Protein AF-A0A919TW97-F1 (afdb_monomer)

Organism: NCBI:txid571912

Foldseek 3Di:
DDDDDDDDDDDDDDDDPDDDDDPPVVPVPPPCVVVCVLLVVLCVPAPLDDQQLLLVLLLVLLVVDPVSLVSSCVSCVVSLLVSLVVQDVDPVLSVCLSVQLSVVSSVCSNVDNDPPDRSSVVSSVSSSVSSVVSDDPVVVVVVVDPPPDPDDPDPPVVV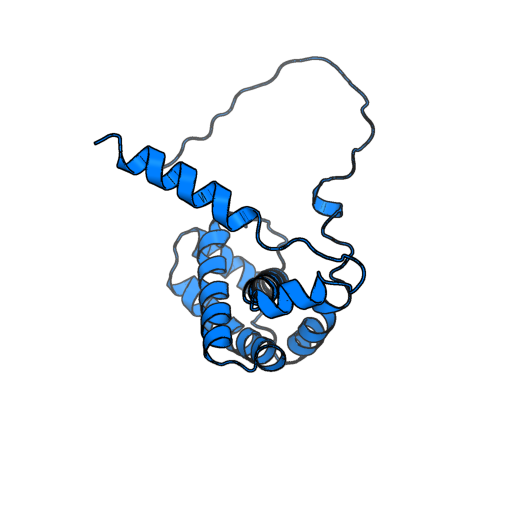VVVVVVVVVVPD

Solvent-accessible surface area (backbone atoms only — not comparable to full-atom values): 10790 Å² total; per-residue (Å²): 138,87,84,83,86,85,85,8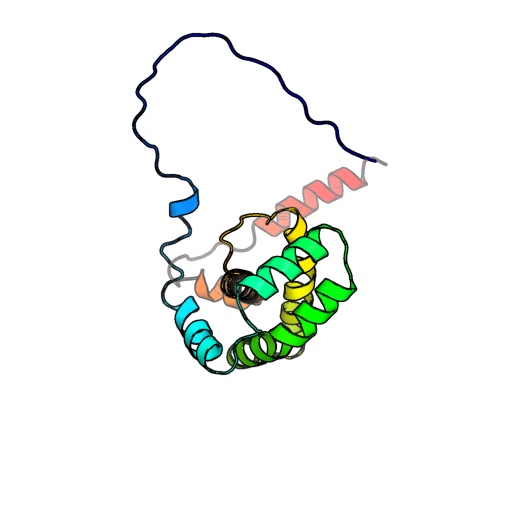4,82,89,84,86,91,78,93,75,95,69,78,87,70,80,59,82,76,64,79,76,65,80,79,53,74,77,73,51,52,68,52,54,62,44,55,75,73,54,74,62,62,58,69,75,54,50,50,49,31,40,54,38,30,41,72,71,32,62,66,36,44,51,55,49,44,71,39,38,46,64,51,54,51,60,46,45,57,77,77,38,83,50,67,67,61,40,51,51,40,56,53,48,38,56,52,47,51,56,70,42,22,64,76,58,77,62,92,80,62,55,62,65,62,53,52,52,50,48,42,54,51,41,56,60,73,67,50,55,66,71,61,54,47,57,70,71,49,59,98,83,68,83,86,87,78,73,75,75,65,62,60,57,54,56,55,53,55,59,60,68,72,75,117

Nearest PDB structures (foldseek):
  4nqw-assembly1_A  TM=8.331E-01  e=3.954E-01  Mycobacterium tuberculosis
  8z6g-assembly1_B  TM=6.085E-01  e=1.477E-01  Pseudomonas aeruginosa
  6uu7-assembly1_FFF  TM=6.063E-01  e=1.778E+00  Escherichia coli K-12
  6omf-assembly1_F  TM=4.878E-01  e=8.605E-01  Salmonella enterica subsp. enterica serovar Typhimurium
  6uu9-assembly1_FFF  TM=5.998E-01  e=2.304E+00  Escherichia coli

Sequence (171 aa):
MPRSRFVAQDPGGAQEHVAPGASVSTLVQRDISGSHEWLRDAAQHSPCGSPSRLRRLIRHIADDDRDAFRELFDRCSGRVAAGLRRQVSDQHRFAGVFAGTFVEVWWLAGCHVDPDVDVVAWIDEIVQRRVTDSRPAALSAAISASPDAGSLGPMWAQGVEAELAGLLRRR

Mean predicted aligned error: 16.89 Å

Radius of gyration: 22.62 Å; Cα contacts (8 Å, |Δi|>4): 82; chains: 1; bounding box: 55×55×56 Å

Secondary structure (DSSP, 8-state):
--------------------PPPGGGTTSSS-TTTSHHHHHHHTS---S-HHHHHHHHHHHHTT-HHHHHHHHHHHHHHHHHHHHTT---HHHHHHHHHHHHHHHHHHHTT---TT--HHHHHHHHHHHHHHHTS-HHHHHHHH--S------STHHHHHHHHHHHHHT--

Structure (mmCIF, N/CA/C/O backbone):
data_AF-A0A919TW97-F1
#
_entry.id   AF-A0A919TW97-F1
#
loop_
_atom_site.group_PDB
_atom_site.id
_atom_site.type_symbol
_atom_site.label_atom_id
_atom_site.label_alt_id
_atom_site.label_comp_id
_atom_site.label_asym_id
_atom_site.label_entity_id
_atom_site.label_seq_id
_atom_site.pdbx_PDB_ins_code
_atom_site.Cartn_x
_atom_site.Cartn_y
_atom_site.Cartn_z
_atom_site.occupancy
_atom_site.B_iso_or_equiv
_atom_site.auth_seq_id
_atom_site.auth_comp_id
_atom_site.auth_asym_id
_atom_site.auth_atom_id
_atom_site.pdbx_PDB_model_num
ATOM 1 N N . MET A 1 1 ? 7.109 9.465 -22.969 1.00 34.25 1 MET A N 1
ATOM 2 C CA . MET A 1 1 ? 7.879 10.722 -22.831 1.00 34.25 1 MET A CA 1
ATOM 3 C C . MET A 1 1 ? 9.120 10.439 -21.980 1.00 34.25 1 MET A C 1
ATOM 5 O O . MET A 1 1 ? 8.991 10.437 -20.763 1.00 34.25 1 MET A O 1
ATOM 9 N N . PRO A 1 2 ? 10.284 10.110 -22.567 1.00 35.41 2 PRO A N 1
ATOM 10 C CA . PRO A 1 2 ? 11.508 9.868 -21.799 1.00 35.41 2 PRO A CA 1
ATOM 11 C C . PRO A 1 2 ? 12.158 11.203 -21.397 1.00 35.41 2 PRO A C 1
ATOM 13 O O . PRO A 1 2 ? 12.290 12.098 -22.229 1.00 35.41 2 PRO A O 1
ATOM 16 N N . ARG A 1 3 ? 12.546 11.364 -20.123 1.00 45.97 3 ARG A N 1
ATOM 17 C CA . ARG A 1 3 ? 13.261 12.562 -19.648 1.00 45.97 3 ARG A CA 1
ATOM 18 C C . ARG A 1 3 ? 14.767 12.341 -19.780 1.00 45.97 3 ARG A C 1
ATOM 20 O O . ARG A 1 3 ? 15.330 11.451 -19.152 1.00 45.97 3 ARG A O 1
ATOM 27 N N . SER A 1 4 ? 15.380 13.151 -20.639 1.00 41.06 4 SER A N 1
ATOM 28 C CA . SER A 1 4 ? 16.801 13.128 -20.976 1.00 41.06 4 SER A CA 1
ATOM 29 C C . SER A 1 4 ? 17.716 13.406 -19.783 1.00 41.06 4 SER A C 1
ATOM 31 O O . SER A 1 4 ? 17.478 14.297 -18.970 1.00 41.06 4 SER A O 1
ATOM 33 N N . ARG A 1 5 ? 18.807 12.639 -19.760 1.00 41.06 5 ARG A N 1
ATOM 34 C CA . ARG A 1 5 ? 19.986 12.739 -18.900 1.00 41.06 5 ARG A CA 1
ATOM 35 C C . ARG A 1 5 ? 20.808 13.967 -19.303 1.00 41.06 5 ARG A C 1
ATOM 37 O O . ARG A 1 5 ? 21.242 14.046 -20.449 1.00 41.06 5 ARG A O 1
ATOM 44 N N . PHE A 1 6 ? 21.035 14.898 -18.379 1.00 34.12 6 PHE A N 1
ATOM 45 C CA . PHE A 1 6 ? 21.970 16.006 -18.581 1.00 34.12 6 PHE A CA 1
ATOM 46 C C . PHE A 1 6 ? 23.313 15.640 -17.939 1.00 34.12 6 PHE A C 1
ATOM 48 O O . PHE A 1 6 ? 23.398 15.434 -16.731 1.00 34.12 6 PHE A O 1
ATOM 55 N N . VAL A 1 7 ? 24.338 15.493 -18.778 1.00 41.72 7 VAL A N 1
ATOM 56 C CA . VAL A 1 7 ? 25.751 15.408 -18.398 1.00 41.72 7 VAL A CA 1
ATOM 57 C C . VAL A 1 7 ? 26.329 16.805 -18.583 1.00 41.72 7 VAL A C 1
ATOM 59 O O . VAL A 1 7 ? 26.256 17.347 -19.683 1.00 41.72 7 VAL A O 1
ATOM 62 N N . ALA A 1 8 ? 26.910 17.368 -17.529 1.00 38.81 8 ALA A N 1
ATOM 63 C CA . ALA A 1 8 ? 27.786 18.527 -17.616 1.00 38.81 8 ALA A CA 1
ATOM 64 C C . ALA A 1 8 ? 29.033 18.258 -16.771 1.00 38.81 8 ALA A C 1
ATOM 66 O O . ALA A 1 8 ? 28.951 17.706 -15.675 1.00 38.81 8 ALA A O 1
ATOM 67 N N . GLN A 1 9 ? 30.175 18.580 -17.362 1.00 35.81 9 GLN A N 1
ATOM 68 C CA . GLN A 1 9 ? 31.521 18.229 -16.940 1.00 35.81 9 GLN A CA 1
ATOM 69 C C . GLN A 1 9 ? 32.174 19.389 -16.167 1.00 35.81 9 GLN A C 1
ATOM 71 O O . GLN A 1 9 ? 31.934 20.551 -16.488 1.00 35.81 9 GLN A O 1
ATOM 76 N N . ASP A 1 10 ? 32.975 19.031 -15.159 1.00 42.31 10 ASP A N 1
ATOM 77 C CA . ASP A 1 10 ? 33.791 19.879 -14.266 1.00 42.31 10 ASP A CA 1
ATOM 78 C C . ASP A 1 10 ? 34.855 20.692 -15.041 1.00 42.31 10 ASP A C 1
ATOM 80 O O . ASP A 1 10 ? 35.317 20.231 -16.095 1.00 42.31 10 ASP A O 1
ATOM 84 N N . PRO A 1 11 ? 35.283 21.871 -14.541 1.00 47.75 11 PRO A N 1
ATOM 85 C CA . PRO A 1 11 ? 36.572 21.874 -13.839 1.00 47.75 11 PRO A CA 1
ATOM 86 C C . PRO A 1 11 ? 36.692 22.879 -12.666 1.00 47.75 11 PRO A C 1
ATOM 88 O O . PRO A 1 11 ? 36.515 24.081 -12.841 1.00 47.75 11 PRO A O 1
ATOM 91 N N . GLY A 1 12 ? 37.196 22.397 -11.530 1.00 34.62 12 GLY A N 1
ATOM 92 C CA . GLY A 1 12 ? 38.342 23.009 -10.847 1.00 34.62 12 GLY A CA 1
ATOM 93 C C . GLY A 1 12 ? 38.080 23.990 -9.696 1.00 34.62 12 GLY A C 1
ATOM 94 O O . GLY A 1 12 ? 37.771 25.156 -9.907 1.00 34.62 12 GLY A O 1
ATOM 95 N N . GLY A 1 13 ? 38.454 23.546 -8.489 1.00 34.47 13 GLY A N 1
ATOM 96 C CA . GLY A 1 13 ? 39.171 24.382 -7.518 1.00 34.47 13 GLY A CA 1
ATOM 97 C C . GLY A 1 13 ? 38.370 24.941 -6.342 1.00 34.47 13 GLY A C 1
ATOM 98 O O . GLY A 1 13 ? 37.829 26.032 -6.436 1.00 34.47 13 GLY A O 1
ATOM 99 N N . ALA A 1 14 ? 38.407 24.234 -5.207 1.00 36.19 14 ALA A N 1
ATOM 100 C CA . ALA A 1 14 ? 38.698 24.761 -3.863 1.00 36.19 14 ALA A CA 1
ATOM 101 C C . ALA A 1 14 ? 38.389 23.668 -2.826 1.00 36.19 14 ALA A C 1
ATOM 103 O O . ALA A 1 14 ? 37.240 23.282 -2.628 1.00 36.19 14 ALA A O 1
ATOM 104 N N . GLN A 1 15 ? 39.427 23.143 -2.169 1.00 39.22 15 GLN A N 1
ATOM 105 C CA . GLN A 1 15 ? 39.260 22.326 -0.969 1.00 39.22 15 GLN A CA 1
ATOM 106 C C . GLN A 1 15 ? 38.789 23.228 0.174 1.00 39.22 15 GLN A C 1
ATOM 108 O O . GLN A 1 15 ? 39.601 23.918 0.787 1.00 39.22 15 GLN A O 1
ATOM 113 N N . GLU A 1 16 ? 37.499 23.184 0.491 1.00 34.22 16 GLU A N 1
ATOM 114 C CA . GLU A 1 16 ? 36.987 23.634 1.783 1.00 34.22 16 GLU A CA 1
ATOM 115 C C . GLU A 1 16 ? 36.743 22.411 2.667 1.00 34.22 16 GLU A C 1
ATOM 117 O O . GLU A 1 16 ? 35.847 21.594 2.452 1.00 34.22 16 GLU A O 1
ATOM 122 N N . HIS A 1 17 ? 37.623 22.255 3.651 1.00 39.81 17 HIS A N 1
ATOM 123 C CA . HIS A 1 17 ? 37.539 21.243 4.689 1.00 39.81 17 HIS A CA 1
ATOM 124 C C . HIS A 1 17 ? 36.484 21.684 5.715 1.00 39.81 17 HIS A C 1
ATOM 126 O O . HIS A 1 17 ? 36.800 22.329 6.714 1.00 39.81 17 HIS A O 1
ATOM 132 N N . VAL A 1 18 ? 35.218 21.361 5.441 1.00 37.62 18 VAL A N 1
ATOM 133 C CA . VAL A 1 18 ? 34.084 21.560 6.355 1.00 37.62 18 VAL A CA 1
ATOM 134 C C . VAL A 1 18 ? 33.782 20.240 7.067 1.00 37.62 18 VAL A C 1
ATOM 136 O O . VAL A 1 18 ? 33.611 19.196 6.440 1.00 37.62 18 VAL A O 1
ATOM 139 N N . ALA A 1 19 ? 33.755 20.296 8.399 1.00 42.12 19 ALA A N 1
ATOM 140 C CA . ALA A 1 19 ? 33.427 19.185 9.288 1.00 42.12 19 ALA A CA 1
ATOM 141 C C . ALA A 1 19 ? 32.087 18.517 8.906 1.00 42.12 19 ALA A C 1
ATOM 143 O O . ALA A 1 19 ? 31.167 19.220 8.481 1.00 42.12 19 ALA A O 1
ATOM 144 N N . PRO A 1 20 ? 31.928 17.189 9.078 1.00 37.22 20 PRO A N 1
ATOM 145 C CA . PRO A 1 20 ? 30.701 16.500 8.701 1.00 37.22 20 PRO A CA 1
ATOM 146 C C . PRO A 1 20 ? 29.538 16.962 9.585 1.00 37.22 20 PRO A C 1
ATOM 148 O O . PRO A 1 20 ? 29.371 16.528 10.726 1.00 37.22 20 PRO A O 1
ATOM 151 N N . GLY A 1 21 ? 28.726 17.857 9.022 1.00 32.16 21 GLY A N 1
ATOM 152 C CA . GLY A 1 21 ? 27.392 18.164 9.503 1.00 32.16 21 GLY A CA 1
ATOM 153 C C . GLY A 1 21 ? 26.577 16.880 9.529 1.00 32.16 21 GLY A C 1
ATOM 154 O O . GLY A 1 21 ? 26.479 16.164 8.530 1.00 32.16 21 GLY A O 1
ATOM 155 N N . A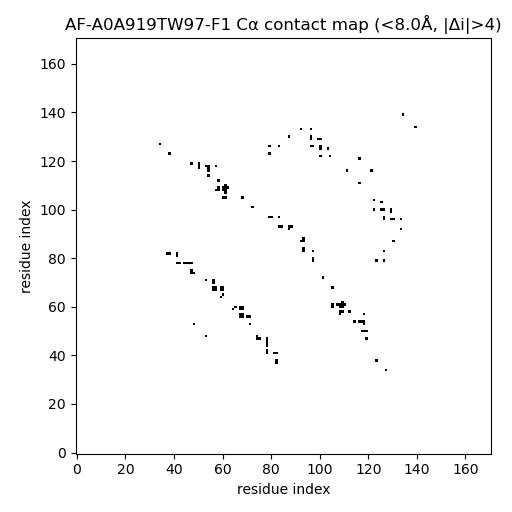LA A 1 22 ? 26.032 16.572 10.701 1.00 33.53 22 ALA A N 1
ATOM 156 C CA . ALA A 1 22 ? 25.089 15.490 10.889 1.00 33.53 22 ALA A CA 1
ATOM 157 C C . ALA A 1 22 ? 23.993 15.583 9.819 1.00 33.53 22 ALA A C 1
ATOM 159 O O . ALA A 1 22 ? 23.270 16.577 9.739 1.00 33.53 22 ALA A O 1
ATOM 160 N N . SER A 1 23 ? 23.907 14.544 8.985 1.00 33.34 23 SER A N 1
ATOM 161 C CA . SER A 1 23 ? 22.825 14.373 8.023 1.00 33.34 23 SER A CA 1
ATOM 162 C C . SER A 1 23 ? 21.484 14.567 8.722 1.00 33.34 23 SER A C 1
ATOM 164 O O . SER A 1 23 ? 21.226 13.988 9.779 1.00 33.34 23 SER A O 1
ATOM 166 N N . VAL A 1 24 ? 20.611 15.344 8.084 1.00 35.47 24 VAL A N 1
ATOM 167 C CA . VAL A 1 24 ? 19.226 15.595 8.510 1.00 35.47 24 VAL A CA 1
ATOM 168 C C . VAL A 1 24 ? 18.432 14.279 8.655 1.00 35.47 24 VAL A C 1
ATOM 170 O O . VAL A 1 24 ? 17.427 14.235 9.356 1.00 35.47 24 VAL A O 1
ATOM 173 N N . SER A 1 25 ? 18.937 13.168 8.104 1.00 36.44 25 SER A N 1
ATOM 174 C CA . SER A 1 25 ? 18.414 11.810 8.297 1.00 36.44 25 SER A CA 1
ATOM 175 C C . SER A 1 25 ? 18.542 11.258 9.725 1.00 36.44 25 SER A C 1
ATOM 177 O O . SER A 1 25 ? 17.786 10.366 10.087 1.00 36.44 25 SER A O 1
ATOM 179 N N . THR A 1 26 ? 19.439 11.776 10.571 1.00 34.31 26 THR A N 1
ATOM 180 C CA . THR A 1 26 ? 19.687 11.188 11.904 1.00 34.31 26 THR A CA 1
ATOM 181 C C . THR A 1 26 ? 18.744 11.724 12.991 1.00 34.31 26 THR A C 1
ATOM 183 O O . THR A 1 26 ? 18.612 11.111 14.051 1.00 34.31 26 THR A O 1
ATOM 186 N N . LEU A 1 27 ? 18.056 12.850 12.761 1.00 35.28 27 LEU A N 1
ATOM 187 C CA . LEU A 1 27 ? 17.276 13.517 13.814 1.00 35.28 27 LEU A CA 1
ATOM 188 C C . LEU A 1 27 ? 15.828 13.009 13.947 1.00 35.28 27 LEU A C 1
ATOM 190 O O . LEU A 1 27 ? 15.183 13.295 14.949 1.00 35.28 27 LEU A O 1
ATOM 194 N N . VAL A 1 28 ? 15.342 12.183 13.013 1.00 49.28 28 VAL A N 1
ATOM 195 C CA . VAL A 1 28 ? 14.046 11.482 13.144 1.00 49.28 28 VAL A CA 1
ATOM 196 C C . VAL A 1 28 ? 14.197 10.050 13.685 1.00 49.28 28 VAL A C 1
ATOM 198 O O . VAL A 1 28 ? 13.217 9.335 13.846 1.00 49.28 28 VAL A O 1
ATOM 201 N N . GLN A 1 29 ? 15.425 9.617 13.998 1.00 41.81 29 GLN A N 1
ATOM 202 C CA . GLN A 1 29 ? 15.730 8.213 14.300 1.00 41.81 29 GLN A CA 1
ATOM 203 C C . GLN A 1 29 ? 15.576 7.832 15.787 1.00 41.81 29 GLN A C 1
ATOM 205 O O . GLN A 1 29 ? 15.653 6.652 16.121 1.00 41.81 29 GLN A O 1
ATOM 210 N N . ARG A 1 30 ? 15.418 8.792 16.713 1.00 35.62 30 ARG A N 1
ATOM 211 C CA . ARG A 1 30 ? 15.652 8.530 18.152 1.00 35.62 30 ARG A CA 1
ATOM 212 C C . ARG A 1 30 ? 14.432 8.310 19.049 1.00 35.62 30 ARG A C 1
ATOM 214 O O . ARG A 1 30 ? 14.643 7.860 20.168 1.00 35.62 30 ARG A O 1
ATOM 221 N N . ASP A 1 31 ? 13.200 8.507 18.579 1.00 39.16 31 ASP A N 1
ATOM 222 C CA . ASP A 1 31 ? 11.998 8.306 19.424 1.00 39.16 31 ASP A CA 1
ATOM 223 C C . ASP A 1 31 ? 11.144 7.075 19.038 1.00 39.16 31 ASP A C 1
ATOM 225 O O . ASP A 1 31 ? 10.208 6.687 19.725 1.00 39.16 31 ASP A O 1
ATOM 229 N N . ILE A 1 32 ? 11.499 6.366 17.962 1.00 48.03 32 ILE A N 1
ATOM 230 C CA . ILE A 1 32 ? 10.691 5.259 17.405 1.00 48.03 32 ILE A CA 1
ATOM 231 C C . ILE A 1 32 ? 10.932 3.899 18.100 1.00 48.03 32 ILE A C 1
ATOM 233 O O . ILE A 1 32 ? 10.309 2.894 17.759 1.00 48.03 32 ILE A O 1
ATOM 237 N N . SER A 1 33 ? 11.811 3.854 19.108 1.00 43.03 33 SER A N 1
ATOM 238 C CA . SER A 1 33 ? 12.375 2.615 19.674 1.00 43.03 33 SER A CA 1
ATOM 239 C C . SER A 1 33 ? 11.325 1.649 20.257 1.00 43.03 33 SER A C 1
ATOM 241 O O . SER A 1 33 ? 11.429 0.441 20.063 1.00 43.03 33 SER A O 1
ATOM 243 N N . GLY A 1 34 ? 10.255 2.158 20.883 1.00 43.28 34 GLY A N 1
ATOM 244 C CA . GLY A 1 34 ? 9.171 1.320 21.430 1.00 43.28 34 GLY A CA 1
ATOM 245 C C . GLY A 1 34 ? 8.114 0.883 20.405 1.00 43.28 34 GLY A C 1
ATOM 246 O O . GLY A 1 34 ? 7.417 -0.109 20.603 1.00 43.28 34 GLY A O 1
ATOM 247 N N . SER A 1 35 ? 8.004 1.591 19.276 1.00 48.75 35 SER A N 1
ATOM 248 C CA . SER A 1 35 ? 6.970 1.339 18.260 1.00 48.75 35 SER A CA 1
ATOM 249 C C . SER A 1 35 ? 7.381 0.298 17.216 1.00 48.75 35 SER A C 1
ATOM 251 O O . SER A 1 35 ? 6.534 -0.161 16.461 1.00 48.75 35 SER A O 1
ATOM 253 N N . HIS A 1 36 ? 8.653 -0.102 17.162 1.00 49.19 36 HIS A N 1
ATOM 254 C CA . HIS A 1 36 ? 9.133 -1.120 16.217 1.00 49.19 36 HIS A CA 1
ATOM 255 C C . HIS A 1 36 ? 9.032 -2.547 16.787 1.00 49.19 36 HIS A C 1
ATOM 257 O O . HIS A 1 36 ? 9.104 -3.522 16.041 1.00 49.19 36 HIS A O 1
ATOM 263 N N . GLU A 1 37 ? 8.851 -2.696 18.102 1.00 53.41 37 GLU A N 1
ATOM 264 C CA . GLU A 1 37 ? 8.939 -3.993 18.783 1.00 53.41 37 GLU A CA 1
ATOM 265 C C . GLU A 1 37 ? 7.740 -4.912 18.496 1.00 53.41 37 GLU A C 1
ATOM 267 O O . GLU A 1 37 ? 7.918 -6.087 18.182 1.00 53.41 37 GLU A O 1
ATOM 272 N N . TRP A 1 38 ? 6.519 -4.371 18.458 1.00 57.03 38 TRP A N 1
ATOM 273 C CA . TRP A 1 38 ? 5.308 -5.149 18.149 1.00 57.03 38 TRP A CA 1
ATOM 274 C C . TRP A 1 38 ? 5.206 -5.550 16.658 1.00 57.03 38 TRP A C 1
ATOM 276 O O . TRP A 1 38 ? 4.511 -6.521 16.323 1.00 57.03 38 TRP A O 1
ATOM 286 N N . LEU A 1 39 ? 5.904 -4.826 15.766 1.00 55.00 39 LEU A N 1
ATOM 287 C CA . LEU A 1 39 ? 6.117 -5.202 14.360 1.00 55.00 39 LEU A CA 1
ATOM 288 C C . LEU A 1 39 ? 7.171 -6.298 14.243 1.00 55.00 39 LEU A C 1
ATOM 290 O O . LEU A 1 39 ? 6.980 -7.232 13.472 1.00 55.00 39 LEU A O 1
ATOM 294 N N . ARG A 1 40 ? 8.227 -6.249 15.061 1.00 54.28 40 ARG A N 1
ATOM 295 C CA . ARG A 1 40 ? 9.244 -7.307 15.157 1.00 54.28 40 ARG A CA 1
ATOM 296 C C . ARG A 1 40 ? 8.642 -8.636 15.641 1.00 54.28 40 ARG A C 1
ATOM 298 O O . ARG A 1 40 ? 8.982 -9.688 15.107 1.00 54.28 40 ARG A O 1
ATOM 305 N N . ASP A 1 41 ? 7.680 -8.602 16.562 1.00 53.34 41 ASP A N 1
ATOM 306 C CA . ASP A 1 41 ? 6.901 -9.786 16.972 1.00 53.34 41 ASP A CA 1
ATOM 307 C C . ASP A 1 41 ? 5.900 -10.260 15.902 1.00 53.34 41 ASP A C 1
ATOM 309 O O . ASP A 1 41 ? 5.693 -11.464 15.716 1.00 53.34 41 ASP A O 1
ATOM 313 N N . ALA A 1 42 ? 5.329 -9.336 15.114 1.00 51.62 42 ALA A N 1
ATOM 314 C CA . ALA A 1 42 ? 4.572 -9.677 13.899 1.00 51.62 42 ALA A CA 1
ATOM 315 C C . ALA A 1 42 ? 5.449 -10.384 12.864 1.00 51.62 42 ALA A C 1
ATOM 317 O O . ALA A 1 42 ? 5.009 -11.322 12.199 1.00 51.62 42 ALA A O 1
ATOM 318 N N . ALA A 1 43 ? 6.673 -9.877 12.705 1.00 50.19 43 ALA A N 1
ATOM 319 C CA . ALA A 1 43 ? 7.613 -10.270 11.673 1.00 50.19 43 ALA A CA 1
ATOM 320 C C . ALA A 1 43 ? 8.021 -11.734 11.798 1.00 50.19 43 ALA A C 1
ATOM 322 O O . ALA A 1 43 ? 8.305 -12.375 10.788 1.00 50.19 43 ALA A O 1
ATOM 323 N N . GLN A 1 44 ? 7.982 -12.261 13.022 1.00 50.62 44 GLN A N 1
ATOM 324 C CA . GLN A 1 44 ? 8.268 -13.657 13.327 1.00 50.62 44 GLN A CA 1
ATOM 325 C C . GLN A 1 44 ? 7.167 -14.620 12.838 1.00 50.62 44 GLN A C 1
ATOM 327 O O . GLN A 1 44 ? 7.444 -15.803 12.675 1.00 50.62 44 GLN A O 1
ATOM 332 N N . HIS A 1 45 ? 5.944 -14.148 12.546 1.00 50.41 45 HIS A N 1
ATOM 333 C CA . HIS A 1 45 ? 4.789 -15.030 12.316 1.00 50.41 45 HIS A CA 1
ATOM 334 C C . HIS A 1 45 ? 4.455 -15.349 10.849 1.00 50.41 45 HIS A C 1
ATOM 336 O O . HIS A 1 45 ? 3.688 -16.278 10.613 1.00 50.41 45 HIS A O 1
ATOM 342 N N . SER A 1 46 ? 5.023 -14.655 9.856 1.00 57.69 46 SER A N 1
ATOM 343 C CA . SER A 1 46 ? 5.057 -15.103 8.447 1.00 57.69 46 SER A CA 1
ATOM 344 C C . SER A 1 46 ? 5.947 -14.175 7.613 1.00 57.69 46 SER A C 1
ATOM 346 O O . SER A 1 46 ? 5.621 -12.991 7.464 1.00 57.69 46 SER A O 1
ATOM 348 N N . PRO A 1 47 ? 7.056 -14.662 7.033 1.00 69.06 47 PRO A N 1
ATOM 349 C CA . PRO A 1 47 ? 7.813 -13.867 6.081 1.00 69.06 47 PRO A CA 1
ATOM 350 C C . PRO A 1 47 ? 6.992 -13.717 4.795 1.00 69.06 47 PRO A C 1
ATOM 352 O O . PRO A 1 47 ? 6.548 -14.701 4.210 1.00 69.06 47 PRO A O 1
ATOM 355 N N . CYS A 1 48 ? 6.844 -12.492 4.296 1.00 81.12 48 CYS A N 1
ATOM 356 C CA . CYS A 1 48 ? 6.187 -12.189 3.017 1.00 81.12 48 CYS A CA 1
ATOM 357 C C . CYS A 1 48 ? 6.985 -12.673 1.780 1.00 81.12 48 CYS A C 1
ATOM 359 O O . CYS A 1 48 ? 6.688 -12.328 0.639 1.00 81.12 48 CYS A O 1
ATOM 361 N N . GLY A 1 49 ? 7.998 -13.513 1.982 1.00 85.38 49 GLY A N 1
ATOM 362 C CA . GLY A 1 49 ? 8.876 -14.059 0.954 1.00 85.38 49 GLY A CA 1
ATOM 363 C C . GLY A 1 49 ? 10.331 -13.670 1.182 1.00 85.38 49 GLY A C 1
ATOM 364 O O . GLY A 1 49 ? 10.685 -13.044 2.178 1.00 85.38 49 GLY A O 1
ATOM 365 N N . SER A 1 50 ? 11.198 -14.067 0.252 1.00 90.31 50 SER A N 1
ATOM 366 C CA . SER A 1 50 ? 12.617 -13.731 0.336 1.00 90.31 50 SER A CA 1
ATOM 367 C C . SER A 1 50 ? 12.867 -12.246 0.007 1.00 90.31 50 SER A C 1
ATOM 369 O O . SER A 1 50 ? 12.271 -11.728 -0.946 1.00 90.31 50 SER A O 1
ATOM 371 N N . PRO A 1 51 ? 13.792 -11.561 0.711 1.00 89.12 51 PRO A N 1
ATOM 372 C CA . PRO A 1 51 ? 14.080 -10.138 0.491 1.00 89.12 51 PRO A CA 1
ATOM 373 C C . PRO A 1 51 ? 14.440 -9.806 -0.963 1.00 89.12 51 PRO A C 1
ATOM 375 O O . PRO A 1 51 ? 13.920 -8.857 -1.546 1.00 89.12 51 PRO A O 1
ATOM 378 N N . SER A 1 52 ? 15.263 -10.643 -1.604 1.00 91.00 52 SER A N 1
ATOM 379 C CA . SER A 1 52 ? 15.674 -10.467 -3.005 1.00 91.00 52 SER A CA 1
ATOM 380 C C . SER A 1 52 ? 14.503 -10.496 -3.985 1.00 91.00 52 SER A C 1
ATOM 382 O O . SER A 1 52 ? 14.554 -9.868 -5.043 1.00 91.00 52 SER A O 1
ATOM 384 N N . ARG A 1 53 ? 13.448 -11.245 -3.655 1.00 93.69 53 ARG A N 1
ATOM 385 C CA . ARG A 1 53 ? 12.258 -11.362 -4.491 1.00 93.69 53 ARG A CA 1
ATOM 386 C C . ARG A 1 53 ? 11.341 -10.161 -4.308 1.00 93.69 53 ARG A C 1
ATOM 388 O O . ARG A 1 53 ? 10.893 -9.609 -5.304 1.00 93.69 53 ARG A O 1
ATOM 395 N N . LEU A 1 54 ? 11.149 -9.709 -3.071 1.00 93.69 54 LEU A N 1
ATOM 396 C CA . LEU A 1 54 ? 10.408 -8.481 -2.774 1.00 93.69 54 LEU A CA 1
ATOM 397 C C . LEU A 1 54 ? 11.047 -7.266 -3.453 1.00 93.69 54 LEU A C 1
ATOM 399 O O . LEU A 1 54 ? 10.351 -6.516 -4.128 1.00 93.69 54 LEU A O 1
ATOM 403 N N . ARG A 1 55 ? 12.379 -7.134 -3.393 1.00 92.62 55 ARG A N 1
ATOM 404 C CA . ARG A 1 55 ? 13.106 -6.078 -4.121 1.00 92.62 55 ARG A CA 1
ATOM 405 C C . ARG A 1 55 ? 12.874 -6.130 -5.629 1.00 92.62 55 ARG A C 1
ATOM 407 O O . ARG A 1 55 ? 12.758 -5.094 -6.275 1.00 92.62 55 ARG A O 1
ATOM 414 N N . ARG A 1 56 ? 12.800 -7.332 -6.211 1.00 93.69 56 ARG A N 1
ATOM 415 C CA . ARG A 1 56 ? 12.487 -7.491 -7.637 1.00 93.69 56 ARG A CA 1
ATOM 416 C C . ARG A 1 56 ? 11.074 -7.001 -7.953 1.00 93.69 56 ARG A C 1
ATOM 418 O O . ARG A 1 56 ? 10.918 -6.291 -8.935 1.00 93.69 56 ARG A O 1
ATOM 425 N N . LEU A 1 57 ? 10.088 -7.345 -7.122 1.00 95.38 57 LEU A N 1
ATOM 426 C CA . LEU A 1 57 ? 8.712 -6.870 -7.291 1.00 95.38 57 LEU A CA 1
ATOM 427 C C . LEU A 1 57 ? 8.641 -5.342 -7.211 1.00 95.38 57 LEU A C 1
ATOM 429 O O . LEU A 1 57 ? 8.052 -4.743 -8.096 1.00 95.38 57 LEU A O 1
ATOM 433 N N . ILE A 1 58 ? 9.309 -4.708 -6.239 1.00 94.69 58 ILE A N 1
ATOM 434 C CA . ILE A 1 58 ? 9.366 -3.236 -6.145 1.00 94.69 58 ILE A CA 1
ATOM 435 C C . ILE A 1 58 ? 9.925 -2.602 -7.422 1.00 94.69 58 ILE A C 1
ATOM 437 O O . ILE A 1 58 ? 9.349 -1.637 -7.911 1.00 94.69 58 ILE A O 1
ATOM 441 N N . ARG A 1 59 ? 10.988 -3.167 -8.010 1.00 93.12 59 ARG A N 1
ATOM 442 C CA . ARG A 1 59 ? 11.521 -2.666 -9.289 1.00 93.12 59 ARG A CA 1
ATOM 443 C C . ARG A 1 59 ? 10.514 -2.771 -10.433 1.00 93.12 59 ARG A C 1
ATOM 445 O O . ARG A 1 59 ? 10.378 -1.824 -11.186 1.00 93.12 59 ARG A O 1
ATOM 452 N N . HIS A 1 60 ? 9.782 -3.878 -10.537 1.00 95.31 60 HIS A N 1
ATOM 453 C CA . HIS A 1 60 ? 8.729 -4.004 -11.549 1.00 95.31 60 HIS A CA 1
ATOM 454 C C . HIS A 1 60 ? 7.568 -3.030 -11.299 1.00 95.31 60 HIS A C 1
ATOM 456 O O . HIS A 1 60 ? 7.055 -2.431 -12.236 1.00 95.31 60 HIS A O 1
ATOM 462 N N . ILE A 1 61 ? 7.189 -2.810 -10.039 1.00 95.50 61 ILE A N 1
ATOM 463 C CA . ILE A 1 61 ? 6.157 -1.829 -9.671 1.00 95.50 61 ILE A CA 1
ATOM 464 C C . ILE A 1 61 ? 6.600 -0.407 -10.039 1.00 95.50 61 ILE A C 1
ATOM 466 O O . ILE A 1 61 ? 5.785 0.380 -10.512 1.00 95.50 61 ILE A O 1
ATOM 470 N N . ALA A 1 62 ? 7.887 -0.084 -9.878 1.00 93.69 62 ALA A N 1
ATOM 471 C CA . ALA A 1 62 ? 8.453 1.185 -10.336 1.00 93.69 62 ALA A CA 1
ATOM 472 C C . ALA A 1 62 ? 8.302 1.390 -11.859 1.00 93.69 62 ALA A C 1
ATOM 474 O O . ALA A 1 62 ? 8.213 2.532 -12.307 1.00 93.69 62 ALA A O 1
ATOM 475 N N . ASP A 1 63 ? 8.209 0.298 -12.624 1.00 94.62 63 ASP A N 1
ATOM 476 C CA . ASP A 1 63 ? 7.935 0.273 -14.065 1.00 94.62 63 ASP A CA 1
ATOM 477 C C . ASP A 1 63 ? 6.422 0.153 -14.399 1.00 94.62 63 ASP A C 1
ATOM 479 O O . ASP A 1 63 ? 6.066 -0.186 -15.527 1.00 94.62 63 ASP A O 1
ATOM 483 N N . ASP A 1 64 ? 5.523 0.445 -13.445 1.00 95.25 64 ASP A N 1
ATOM 484 C CA . ASP A 1 64 ? 4.048 0.375 -13.569 1.00 95.25 64 ASP A CA 1
ATOM 485 C C . ASP A 1 64 ? 3.479 -1.057 -13.731 1.00 95.25 64 ASP A C 1
ATOM 487 O O . ASP A 1 64 ? 2.339 -1.252 -14.164 1.00 95.25 64 ASP A O 1
ATOM 491 N N . ASP A 1 65 ? 4.236 -2.093 -13.349 1.00 97.31 65 ASP A N 1
ATOM 492 C CA . ASP A 1 65 ? 3.778 -3.486 -13.413 1.00 97.31 65 ASP A CA 1
ATOM 493 C C . ASP A 1 65 ? 2.737 -3.800 -12.319 1.00 97.31 65 ASP A C 1
ATOM 495 O O . ASP A 1 65 ? 3.035 -4.019 -11.136 1.00 97.31 65 ASP A O 1
ATOM 499 N N . ARG A 1 66 ? 1.473 -3.868 -12.743 1.00 97.25 66 ARG A N 1
ATOM 500 C CA . ARG A 1 66 ? 0.325 -4.188 -11.881 1.00 97.25 66 ARG A CA 1
ATOM 501 C C . ARG A 1 66 ? 0.318 -5.632 -11.393 1.00 97.25 66 ARG A C 1
ATOM 503 O O . ARG A 1 66 ? -0.205 -5.891 -10.307 1.00 97.25 66 ARG A O 1
ATOM 510 N N . ASP A 1 67 ? 0.876 -6.566 -12.158 1.00 98.38 67 ASP A N 1
ATOM 511 C CA . ASP A 1 67 ? 0.955 -7.965 -11.747 1.00 98.38 67 ASP A CA 1
ATOM 512 C C . ASP A 1 67 ? 1.996 -8.139 -10.647 1.00 98.38 67 ASP A C 1
ATOM 514 O O . ASP A 1 67 ? 1.724 -8.813 -9.651 1.00 98.38 67 ASP A O 1
ATOM 518 N N . ALA A 1 68 ? 3.131 -7.447 -10.751 1.00 97.75 68 ALA A N 1
ATOM 519 C CA . ALA A 1 68 ? 4.113 -7.390 -9.675 1.00 97.75 68 ALA A CA 1
ATOM 520 C C . ALA A 1 68 ? 3.529 -6.775 -8.392 1.00 97.75 68 ALA A C 1
ATOM 522 O O . ALA A 1 68 ? 3.777 -7.286 -7.295 1.00 97.75 68 ALA A O 1
ATOM 523 N N . PHE A 1 69 ? 2.712 -5.721 -8.512 1.00 97.88 69 PHE A N 1
ATOM 524 C CA . PHE A 1 69 ? 2.021 -5.129 -7.364 1.00 97.88 69 PHE A CA 1
ATOM 525 C C . PHE A 1 69 ? 1.024 -6.085 -6.718 1.00 97.88 69 PHE A C 1
ATOM 527 O O . PHE A 1 69 ? 1.041 -6.253 -5.498 1.00 97.88 69 PHE A O 1
ATOM 534 N N . ARG A 1 70 ? 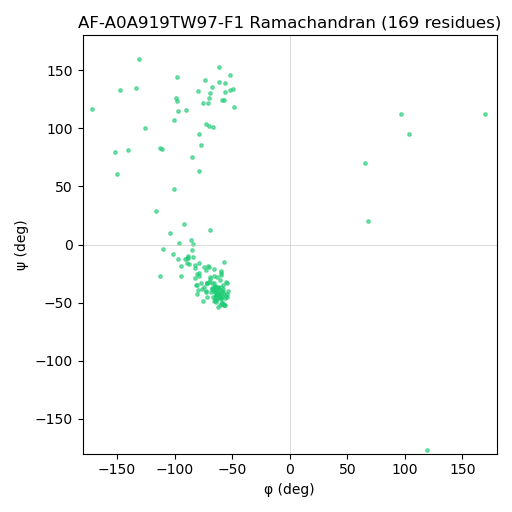0.183 -6.742 -7.522 1.00 98.31 70 ARG A N 1
ATOM 535 C CA . ARG A 1 70 ? -0.750 -7.767 -7.040 1.00 98.31 70 ARG A CA 1
ATOM 536 C C . ARG A 1 70 ? -0.008 -8.861 -6.283 1.00 98.31 70 ARG A C 1
ATOM 538 O O . ARG A 1 70 ? -0.405 -9.236 -5.187 1.00 98.31 70 ARG A O 1
ATOM 545 N N . GLU A 1 71 ? 1.114 -9.314 -6.824 1.00 97.75 71 GLU A N 1
ATOM 546 C CA . GLU A 1 71 ? 1.896 -10.369 -6.201 1.00 97.75 71 GLU A CA 1
ATOM 547 C C . GLU A 1 71 ? 2.551 -9.935 -4.877 1.00 97.75 71 GLU A C 1
ATOM 549 O O . GLU A 1 71 ? 2.613 -10.712 -3.921 1.00 97.75 71 GLU A O 1
ATOM 554 N N . LEU A 1 72 ? 3.023 -8.687 -4.796 1.00 96.69 72 LEU A N 1
ATOM 555 C CA . LEU A 1 72 ? 3.493 -8.089 -3.545 1.00 96.69 72 LEU A CA 1
ATOM 556 C C . LEU A 1 72 ? 2.350 -8.004 -2.524 1.00 96.69 72 LEU A C 1
ATOM 558 O O . LEU A 1 72 ? 2.530 -8.373 -1.361 1.00 96.69 72 LEU A O 1
ATOM 562 N N . PHE A 1 73 ? 1.178 -7.538 -2.957 1.00 97.19 73 PHE A N 1
ATOM 563 C CA . PHE A 1 73 ? -0.010 -7.422 -2.121 1.00 97.19 73 PHE A CA 1
ATOM 564 C C . PHE A 1 73 ? -0.420 -8.782 -1.549 1.00 97.19 73 PHE A C 1
ATOM 566 O O . PHE A 1 73 ? -0.551 -8.906 -0.333 1.00 97.19 73 PHE A O 1
ATOM 573 N N . ASP A 1 74 ? -0.542 -9.822 -2.372 1.00 96.50 74 ASP A N 1
ATOM 574 C CA . ASP A 1 74 ? -0.941 -11.166 -1.931 1.00 96.50 74 ASP A CA 1
ATOM 575 C C . ASP A 1 74 ? 0.004 -11.724 -0.857 1.00 96.50 74 ASP A C 1
ATOM 577 O O . ASP A 1 74 ? -0.414 -12.391 0.088 1.00 96.50 74 ASP A O 1
ATOM 581 N N . ARG A 1 75 ? 1.293 -11.396 -0.957 1.00 95.44 75 ARG A N 1
ATOM 582 C CA . ARG A 1 75 ? 2.325 -11.855 -0.023 1.00 95.44 75 ARG A CA 1
ATOM 583 C C . ARG A 1 75 ? 2.380 -11.077 1.280 1.00 95.44 75 ARG A C 1
ATOM 585 O O . ARG A 1 75 ? 2.641 -11.658 2.332 1.00 95.44 75 ARG A O 1
ATOM 592 N N . CYS A 1 76 ? 2.204 -9.763 1.210 1.00 94.81 76 CYS A N 1
ATOM 593 C CA . CYS A 1 76 ? 2.392 -8.875 2.354 1.00 94.81 76 CYS A CA 1
ATOM 594 C C . CYS A 1 76 ? 1.081 -8.587 3.099 1.00 94.81 76 CYS A C 1
ATOM 596 O O . CYS A 1 76 ? 1.111 -8.332 4.303 1.00 94.81 76 CYS A O 1
ATOM 598 N N . SER A 1 77 ? -0.069 -8.649 2.420 1.00 94.69 77 SER A N 1
ATOM 599 C CA . SER A 1 77 ? -1.387 -8.275 2.958 1.00 94.69 77 SER A CA 1
ATOM 600 C C . SER A 1 77 ? -1.738 -9.009 4.247 1.00 94.69 77 SER A C 1
ATOM 602 O O . SER A 1 77 ? -2.162 -8.369 5.207 1.00 94.69 77 SER A O 1
ATOM 604 N N . GLY A 1 78 ? -1.510 -10.324 4.314 1.00 93.50 78 GLY A N 1
ATOM 605 C CA . GLY A 1 78 ? -1.785 -11.122 5.511 1.00 93.50 78 GLY A CA 1
ATOM 606 C C . GLY A 1 78 ? -0.994 -10.649 6.733 1.00 93.50 78 GLY A C 1
ATOM 607 O O . GLY A 1 78 ? -1.571 -10.441 7.802 1.00 93.50 78 GLY A O 1
ATOM 608 N N . ARG A 1 79 ? 0.309 -10.398 6.558 1.00 91.62 79 ARG A N 1
ATOM 609 C CA . ARG A 1 79 ? 1.194 -9.879 7.612 1.00 91.62 79 ARG A CA 1
ATOM 610 C C . ARG A 1 79 ? 0.779 -8.476 8.051 1.00 91.62 79 ARG A C 1
ATOM 612 O O . ARG A 1 79 ? 0.615 -8.246 9.248 1.00 91.62 79 ARG A O 1
ATOM 619 N N . VAL A 1 80 ? 0.576 -7.564 7.098 1.00 93.25 80 VAL A N 1
ATOM 620 C CA . VAL A 1 80 ? 0.171 -6.177 7.381 1.00 93.25 80 VAL A CA 1
ATOM 621 C C . VAL A 1 80 ? -1.171 -6.156 8.111 1.00 93.25 80 VAL A C 1
ATOM 623 O O . VAL A 1 80 ? -1.305 -5.497 9.138 1.00 93.25 80 VAL A O 1
ATOM 626 N N . ALA A 1 81 ? -2.151 -6.937 7.650 1.00 93.75 81 ALA A N 1
ATOM 627 C CA . ALA A 1 81 ? -3.456 -7.032 8.291 1.00 93.75 81 ALA A CA 1
ATOM 628 C C . ALA A 1 81 ? -3.362 -7.617 9.708 1.00 93.75 81 ALA A C 1
ATOM 630 O O . ALA A 1 81 ? -4.022 -7.123 10.620 1.00 93.75 81 ALA A O 1
ATOM 631 N N . ALA A 1 82 ? -2.550 -8.658 9.917 1.00 90.44 82 ALA A N 1
ATOM 632 C CA . ALA A 1 82 ? -2.340 -9.249 11.237 1.00 90.44 82 ALA A CA 1
ATOM 633 C C . ALA A 1 82 ? -1.675 -8.265 12.211 1.00 90.44 82 ALA A C 1
ATOM 635 O O . ALA A 1 82 ? -2.081 -8.197 13.370 1.00 90.44 82 ALA A O 1
ATOM 636 N N . GLY A 1 83 ? -0.683 -7.496 11.749 1.00 88.75 83 GLY A N 1
ATOM 637 C CA . GLY A 1 83 ? -0.062 -6.424 12.525 1.00 88.75 83 GLY A CA 1
ATOM 638 C C . GLY A 1 83 ? -1.061 -5.328 12.885 1.00 88.75 83 GLY A C 1
ATOM 639 O O . GLY A 1 83 ? -1.269 -5.031 14.059 1.00 88.75 83 GLY A O 1
ATOM 640 N N . LEU A 1 84 ? -1.742 -4.787 11.879 1.00 91.25 84 LEU A N 1
ATOM 641 C CA . LEU A 1 84 ? -2.644 -3.654 12.038 1.00 91.25 84 LEU A CA 1
ATOM 642 C C . LEU A 1 84 ? -3.834 -3.966 12.962 1.00 91.25 84 LEU A C 1
ATOM 644 O O . LEU A 1 84 ? -4.215 -3.122 13.772 1.00 91.25 84 LEU A O 1
ATOM 648 N N . ARG A 1 85 ? -4.371 -5.196 12.926 1.00 91.44 85 ARG A N 1
ATOM 649 C CA . ARG A 1 85 ? -5.445 -5.644 13.838 1.00 91.44 85 ARG A CA 1
ATOM 650 C C . ARG A 1 85 ? -5.065 -5.584 15.318 1.00 91.44 85 ARG A C 1
ATOM 652 O O . ARG A 1 85 ? -5.955 -5.478 16.152 1.00 91.44 85 ARG A O 1
ATOM 659 N N . ARG A 1 86 ? -3.773 -5.639 15.663 1.00 88.06 86 ARG A N 1
ATOM 660 C CA . ARG A 1 86 ? -3.319 -5.512 17.060 1.00 88.06 86 ARG A CA 1
ATOM 661 C C . ARG A 1 86 ? -3.286 -4.066 17.555 1.00 88.06 86 ARG A C 1
ATOM 663 O O . ARG A 1 86 ? -3.217 -3.850 18.757 1.00 88.06 86 ARG A O 1
ATOM 670 N N . GLN A 1 87 ? -3.336 -3.088 16.651 1.00 86.75 87 GLN A N 1
ATOM 671 C CA . GLN A 1 87 ? -3.233 -1.663 16.983 1.00 86.75 87 GLN A CA 1
ATOM 672 C C . GLN A 1 87 ? -4.517 -0.873 16.734 1.00 86.75 87 GLN A C 1
ATOM 674 O O . GLN A 1 87 ? -4.723 0.196 17.314 1.00 86.75 87 GLN A O 1
ATOM 679 N N . VAL A 1 88 ? -5.339 -1.338 15.798 1.00 90.19 88 VAL A N 1
ATOM 680 C CA . VAL A 1 88 ? -6.483 -0.593 15.286 1.00 90.19 88 VAL A CA 1
ATOM 681 C C . VAL A 1 88 ? -7.731 -1.448 15.425 1.00 90.19 88 VAL A C 1
ATOM 683 O O . VAL A 1 88 ? -7.983 -2.329 14.608 1.00 90.19 88 VAL A O 1
ATOM 686 N N . SER A 1 89 ? -8.512 -1.163 16.465 1.00 90.25 89 SER A N 1
ATOM 687 C CA . SER A 1 89 ? -9.799 -1.825 16.712 1.00 90.25 89 SER A CA 1
ATOM 688 C C . SER A 1 89 ? -10.935 -1.245 15.866 1.00 90.25 89 SER A C 1
ATOM 690 O O . SER A 1 89 ? -11.915 -1.933 15.601 1.00 90.25 89 SER A O 1
ATOM 692 N N . ASP A 1 90 ? -10.821 0.021 15.451 1.00 92.62 90 ASP A N 1
ATOM 693 C CA . ASP A 1 90 ? -11.818 0.672 14.600 1.00 92.62 90 ASP A CA 1
ATOM 694 C C . ASP A 1 90 ? -11.706 0.189 13.146 1.00 92.62 90 ASP A C 1
ATOM 696 O O . ASP A 1 90 ? -10.667 0.339 12.498 1.00 92.62 90 ASP A O 1
ATOM 700 N N . GLN A 1 91 ? -12.796 -0.370 12.620 1.00 93.19 91 GLN A N 1
ATOM 701 C CA . GLN A 1 91 ? -12.808 -1.008 11.304 1.00 93.19 91 GLN A CA 1
ATOM 702 C C . GLN A 1 91 ? -12.611 -0.008 10.155 1.00 93.19 91 GLN A C 1
ATOM 704 O O . GLN A 1 91 ? -12.000 -0.351 9.140 1.00 93.19 91 GLN A O 1
ATOM 709 N N . HIS A 1 92 ? -13.108 1.224 10.293 1.00 93.75 92 HIS A N 1
ATOM 710 C CA . HIS A 1 92 ? -12.979 2.239 9.249 1.00 93.75 92 HIS A CA 1
ATOM 711 C C . HIS A 1 92 ? -11.533 2.735 9.145 1.00 93.75 92 HIS A C 1
ATOM 713 O O . HIS A 1 92 ? -10.952 2.766 8.057 1.00 93.75 92 HIS A O 1
ATOM 719 N N . ARG A 1 93 ? -10.910 3.019 10.290 1.00 94.44 93 ARG A N 1
ATOM 720 C CA . ARG A 1 93 ? -9.492 3.360 10.389 1.00 94.44 93 ARG A CA 1
ATOM 721 C C . ARG A 1 93 ? -8.605 2.218 9.907 1.00 94.44 93 ARG A C 1
ATOM 723 O O . ARG A 1 93 ? -7.654 2.479 9.175 1.00 94.44 93 ARG A O 1
ATOM 730 N N . PHE A 1 94 ? -8.925 0.968 10.253 1.00 96.31 94 PHE A N 1
ATOM 731 C CA . PHE A 1 94 ? -8.210 -0.203 9.738 1.00 96.31 94 PHE A CA 1
ATOM 732 C C . PHE A 1 94 ? -8.222 -0.214 8.205 1.00 96.31 94 PHE A C 1
ATOM 734 O O . PHE A 1 94 ? -7.163 -0.294 7.588 1.00 96.31 94 PHE A O 1
ATOM 741 N N . ALA A 1 95 ? -9.402 -0.084 7.589 1.00 97.31 95 ALA A N 1
ATOM 742 C CA . ALA A 1 95 ? -9.540 -0.105 6.135 1.00 97.31 95 ALA A CA 1
ATOM 743 C C . ALA A 1 95 ? -8.769 1.044 5.463 1.00 97.31 95 ALA A C 1
ATOM 745 O O . ALA A 1 95 ? -8.068 0.815 4.477 1.00 97.31 95 ALA A O 1
ATOM 746 N N . GLY A 1 96 ? -8.850 2.256 6.021 1.00 97.12 96 GLY A N 1
ATOM 747 C CA . GLY A 1 96 ? -8.148 3.432 5.503 1.00 97.12 96 GLY A CA 1
ATOM 748 C C . GLY A 1 96 ? -6.626 3.316 5.594 1.00 97.12 96 GLY A C 1
ATOM 749 O O . GLY A 1 96 ? -5.928 3.597 4.619 1.00 97.12 96 GLY A O 1
ATOM 750 N N . VAL A 1 97 ? -6.101 2.855 6.734 1.00 97.38 97 VAL A N 1
ATOM 751 C CA . VAL A 1 97 ? -4.659 2.621 6.904 1.00 97.38 97 VAL A CA 1
ATOM 752 C C . VAL A 1 97 ? -4.192 1.509 5.972 1.00 97.38 97 VAL A C 1
ATOM 754 O O . VAL A 1 97 ? -3.228 1.706 5.241 1.00 97.38 97 VAL A O 1
ATOM 757 N N . PHE A 1 98 ? -4.901 0.379 5.936 1.00 97.75 98 PHE A N 1
ATOM 758 C CA . PHE A 1 98 ? -4.531 -0.776 5.124 1.00 97.75 98 PHE A CA 1
ATOM 759 C C . PHE A 1 98 ? -4.483 -0.443 3.627 1.00 97.75 98 PHE A C 1
ATOM 761 O O . PHE A 1 98 ? -3.464 -0.672 2.977 1.00 97.75 98 PHE A O 1
ATOM 768 N N . ALA A 1 99 ? -5.553 0.141 3.079 1.00 98.00 99 ALA A N 1
ATOM 769 C CA . ALA A 1 99 ? -5.586 0.544 1.675 1.00 98.00 99 ALA A CA 1
ATOM 770 C C . ALA A 1 99 ? -4.545 1.636 1.383 1.00 98.00 99 ALA A C 1
ATOM 772 O O . ALA A 1 99 ? -3.812 1.551 0.397 1.00 98.00 99 ALA A O 1
ATOM 773 N N . GLY A 1 100 ? -4.440 2.629 2.270 1.00 97.88 100 GLY A N 1
ATOM 774 C CA . GLY A 1 100 ? -3.476 3.716 2.151 1.00 97.88 100 GLY A CA 1
ATOM 775 C C . GLY A 1 100 ? -2.028 3.232 2.100 1.00 97.88 100 GLY A C 1
ATOM 776 O O . GLY A 1 100 ? -1.257 3.746 1.295 1.00 97.88 100 GLY A O 1
ATOM 777 N N . THR A 1 101 ? -1.667 2.221 2.896 1.00 97.69 101 THR A N 1
ATOM 778 C CA . THR A 1 101 ? -0.326 1.622 2.889 1.00 97.69 101 THR A CA 1
ATOM 779 C C . THR A 1 101 ? 0.040 1.099 1.507 1.00 97.69 101 THR A C 1
ATOM 781 O O . THR A 1 101 ? 1.083 1.461 0.973 1.00 97.69 101 THR A O 1
ATOM 784 N N . PHE A 1 102 ? -0.812 0.275 0.897 1.00 97.81 102 PHE A N 1
ATOM 785 C CA . PHE A 1 102 ? -0.493 -0.328 -0.398 1.00 97.81 102 PHE A CA 1
ATOM 786 C C . PHE A 1 102 ? -0.544 0.682 -1.549 1.00 97.81 102 PHE A C 1
ATOM 788 O O . PHE A 1 102 ? 0.272 0.601 -2.464 1.00 97.81 102 PHE A O 1
ATOM 795 N N . VAL A 1 103 ? -1.436 1.674 -1.481 1.00 97.50 103 VAL A N 1
ATOM 796 C CA . VAL A 1 103 ? -1.429 2.803 -2.423 1.00 97.50 103 VAL A CA 1
ATOM 797 C C . VAL A 1 103 ? -0.114 3.573 -2.327 1.00 97.50 103 VAL A C 1
ATOM 799 O O . VAL A 1 103 ? 0.489 3.896 -3.343 1.00 97.50 103 VAL A O 1
ATOM 802 N N . GLU A 1 104 ? 0.374 3.840 -1.121 1.00 96.12 104 GLU A N 1
ATOM 803 C CA . GLU A 1 104 ? 1.638 4.548 -0.937 1.00 96.12 104 GLU A CA 1
ATOM 804 C C . GLU A 1 104 ? 2.851 3.740 -1.399 1.00 96.12 104 GLU A C 1
ATOM 806 O O . GLU A 1 104 ? 3.737 4.303 -2.034 1.00 96.12 104 GLU A O 1
ATOM 811 N N . VAL A 1 105 ? 2.859 2.425 -1.172 1.00 95.81 105 VAL A N 1
ATOM 812 C CA . VAL A 1 105 ? 3.878 1.526 -1.736 1.00 95.81 105 VAL A CA 1
ATOM 813 C C . VAL A 1 105 ? 3.925 1.641 -3.259 1.00 95.81 105 VAL A C 1
ATOM 815 O O . VAL A 1 105 ? 5.010 1.778 -3.818 1.00 95.81 105 VAL A O 1
ATOM 818 N N . TRP A 1 106 ? 2.767 1.627 -3.927 1.00 95.69 106 TRP A N 1
ATOM 819 C CA . TRP A 1 106 ? 2.680 1.815 -5.378 1.00 95.69 106 TRP A CA 1
ATOM 820 C C . TRP A 1 106 ? 3.278 3.158 -5.817 1.00 95.69 106 TRP A C 1
ATOM 822 O O . TRP A 1 106 ? 4.145 3.194 -6.685 1.00 95.69 106 TRP A O 1
ATOM 832 N N . TRP A 1 107 ? 2.866 4.260 -5.184 1.00 94.31 107 TRP A N 1
ATOM 833 C CA . TRP A 1 107 ? 3.334 5.602 -5.548 1.00 94.31 107 TRP A CA 1
ATOM 834 C C . TRP A 1 107 ? 4.827 5.817 -5.308 1.00 94.31 107 TRP A C 1
ATOM 836 O O . TRP A 1 107 ? 5.479 6.515 -6.083 1.00 94.31 107 TRP A O 1
ATOM 846 N N . LEU A 1 108 ? 5.370 5.246 -4.235 1.00 93.00 108 LEU A N 1
ATOM 847 C CA . LEU A 1 108 ? 6.752 5.480 -3.829 1.00 93.00 108 LEU A CA 1
ATOM 848 C C . LEU A 1 108 ? 7.747 4.487 -4.433 1.00 93.00 108 LEU A C 1
ATOM 850 O O . LEU A 1 108 ? 8.945 4.762 -4.384 1.00 93.00 108 LEU A O 1
ATOM 854 N N . ALA A 1 109 ? 7.296 3.385 -5.040 1.00 91.88 109 ALA A N 1
ATOM 855 C CA . ALA A 1 109 ? 8.178 2.403 -5.675 1.00 91.88 109 ALA A CA 1
ATOM 856 C C . ALA A 1 109 ? 9.134 3.045 -6.701 1.00 91.88 109 ALA A C 1
ATOM 858 O O . ALA A 1 109 ? 10.318 2.723 -6.720 1.00 91.88 109 ALA A O 1
ATOM 859 N N . GLY A 1 110 ? 8.657 4.018 -7.488 1.00 84.06 110 GLY A N 1
ATOM 860 C CA . GLY A 1 110 ? 9.480 4.753 -8.460 1.00 84.06 110 GLY A CA 1
ATOM 861 C C . GLY A 1 110 ? 10.517 5.703 -7.846 1.00 84.06 110 GLY A C 1
ATOM 862 O O . GLY A 1 110 ? 11.479 6.081 -8.510 1.00 84.06 110 GLY A O 1
ATOM 863 N N . CYS A 1 111 ? 10.347 6.084 -6.580 1.00 81.12 111 CYS A N 1
ATOM 864 C CA . CYS A 1 111 ? 11.298 6.914 -5.838 1.00 81.12 111 CYS A CA 1
ATOM 865 C C . CYS A 1 111 ? 12.282 6.077 -5.006 1.00 81.12 111 CYS A C 1
ATOM 867 O O . CYS A 1 111 ? 13.324 6.587 -4.602 1.00 81.12 111 CYS A O 1
ATOM 869 N N . HIS A 1 112 ? 11.955 4.811 -4.739 1.00 63.16 112 HIS A N 1
ATOM 870 C CA . HIS A 1 112 ? 12.718 3.899 -3.893 1.00 63.16 112 HIS A CA 1
ATOM 871 C C . HIS A 1 112 ? 13.359 2.795 -4.741 1.00 63.16 112 HIS A C 1
ATOM 873 O O . HIS A 1 112 ? 12.855 1.680 -4.850 1.00 63.16 112 HIS A O 1
ATOM 879 N N . VAL A 1 113 ? 14.507 3.114 -5.342 1.00 60.12 113 VAL A N 1
ATOM 880 C CA . VAL A 1 113 ? 15.313 2.155 -6.121 1.00 60.12 113 VAL A CA 1
ATOM 881 C C . VAL A 1 113 ? 16.677 1.920 -5.472 1.00 60.12 113 VAL A C 1
ATOM 883 O O . VAL A 1 113 ? 17.660 1.632 -6.153 1.00 60.12 113 VAL A O 1
ATOM 886 N N . ASP A 1 114 ? 16.749 2.054 -4.147 1.00 68.31 114 ASP A N 1
ATOM 887 C CA . ASP A 1 114 ? 17.959 1.691 -3.422 1.00 68.31 114 ASP A CA 1
ATOM 888 C C . ASP A 1 114 ? 18.125 0.156 -3.443 1.00 68.31 114 ASP A C 1
ATOM 890 O O . ASP A 1 114 ? 17.178 -0.572 -3.108 1.00 68.31 114 ASP A O 1
ATOM 894 N N . PRO A 1 115 ? 19.281 -0.374 -3.885 1.00 66.44 115 PRO A N 1
ATOM 895 C CA . PRO A 1 115 ? 19.514 -1.814 -3.974 1.00 66.44 115 PRO A CA 1
ATOM 896 C C . PRO A 1 115 ? 19.401 -2.545 -2.628 1.00 66.44 115 PRO A C 1
ATOM 898 O O . PRO A 1 115 ? 19.104 -3.747 -2.636 1.00 66.44 115 PRO A O 1
ATOM 901 N N . ASP A 1 116 ? 19.569 -1.838 -1.507 1.00 74.31 116 ASP A N 1
ATOM 902 C CA . ASP A 1 116 ? 19.635 -2.418 -0.165 1.00 74.31 116 ASP A CA 1
ATO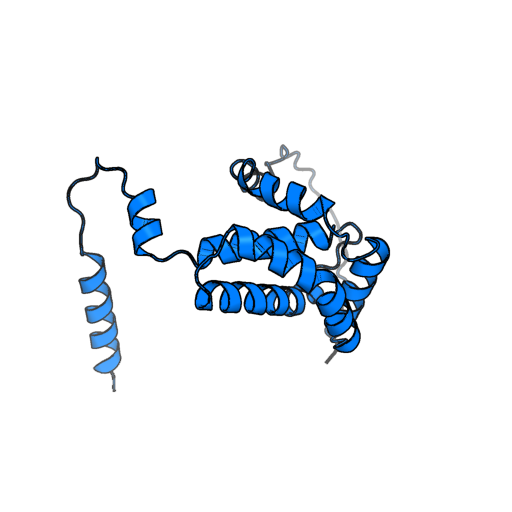M 903 C C . ASP A 1 116 ? 18.357 -2.223 0.663 1.00 74.31 116 ASP A C 1
ATOM 905 O O . ASP A 1 116 ? 18.326 -2.568 1.845 1.00 74.31 116 ASP A O 1
ATOM 909 N N . VAL A 1 117 ? 17.263 -1.750 0.050 1.00 81.00 117 VAL A N 1
ATOM 910 C CA . VAL A 1 117 ? 15.992 -1.577 0.766 1.00 81.00 117 VAL A CA 1
ATOM 911 C C . VAL A 1 117 ? 15.488 -2.906 1.352 1.00 81.00 117 VAL A C 1
ATOM 913 O O . VAL A 1 117 ? 15.267 -3.906 0.648 1.00 81.00 117 VAL A O 1
ATOM 916 N N . ASP A 1 118 ? 15.258 -2.909 2.664 1.00 88.75 118 ASP A N 1
ATOM 917 C CA . ASP A 1 118 ? 14.408 -3.902 3.307 1.00 88.75 118 ASP A CA 1
ATOM 918 C C . ASP A 1 118 ? 12.951 -3.504 3.064 1.00 88.75 118 ASP A C 1
ATOM 920 O O . ASP A 1 118 ? 12.364 -2.691 3.777 1.00 88.75 118 ASP A O 1
ATOM 924 N N . VAL A 1 119 ? 12.372 -4.084 2.012 1.00 91.12 119 VAL A N 1
ATOM 925 C CA . VAL A 1 119 ? 10.990 -3.823 1.583 1.00 91.12 119 VAL A CA 1
ATOM 926 C C . VAL A 1 119 ? 9.994 -4.040 2.719 1.00 91.12 119 VAL A C 1
ATOM 928 O O . VAL A 1 119 ? 8.970 -3.367 2.783 1.00 91.12 119 VAL A O 1
ATOM 931 N N . VAL A 1 120 ? 10.274 -4.985 3.613 1.00 91.19 120 VAL A N 1
ATOM 932 C CA . VAL A 1 120 ? 9.366 -5.320 4.703 1.00 91.19 120 VAL A CA 1
ATOM 933 C C . VAL A 1 120 ? 9.413 -4.249 5.778 1.00 91.19 120 VAL A C 1
ATOM 935 O O . VAL A 1 120 ? 8.364 -3.745 6.168 1.00 91.19 120 VAL A O 1
ATOM 938 N N . ALA A 1 121 ? 10.620 -3.869 6.204 1.00 89.12 121 ALA A N 1
ATOM 939 C CA . ALA A 1 121 ? 10.810 -2.775 7.149 1.00 89.12 121 ALA A CA 1
ATOM 940 C C . ALA A 1 121 ? 10.212 -1.468 6.608 1.00 89.12 121 ALA A C 1
ATOM 942 O O . ALA A 1 121 ? 9.506 -0.768 7.326 1.00 89.12 121 ALA A O 1
ATOM 943 N N . TRP A 1 122 ? 10.397 -1.197 5.317 1.00 92.12 122 TRP A N 1
ATOM 944 C CA . TRP A 1 122 ? 9.830 -0.027 4.655 1.00 92.12 122 TRP A CA 1
ATOM 945 C C . TRP A 1 122 ? 8.290 -0.015 4.651 1.00 92.12 122 TRP A C 1
ATOM 947 O O . TRP A 1 122 ? 7.670 1.004 4.957 1.00 92.12 122 TRP A O 1
ATOM 957 N N . ILE A 1 123 ? 7.641 -1.148 4.356 1.00 93.62 123 ILE A N 1
ATOM 958 C CA . ILE A 1 123 ? 6.175 -1.264 4.461 1.00 93.62 123 ILE A CA 1
ATOM 959 C C . ILE A 1 123 ? 5.723 -1.051 5.911 1.00 93.62 123 ILE A C 1
ATOM 961 O O . ILE A 1 123 ? 4.745 -0.342 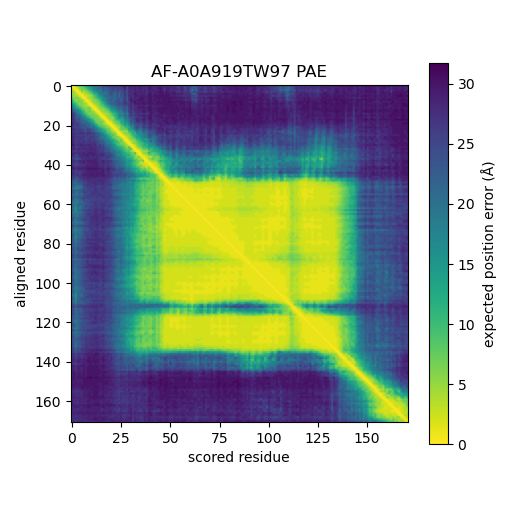6.151 1.00 93.62 123 ILE A O 1
ATOM 965 N N . ASP A 1 124 ? 6.435 -1.641 6.869 1.00 91.25 124 ASP A N 1
ATOM 966 C CA . ASP A 1 124 ? 6.139 -1.524 8.296 1.00 91.25 124 ASP A CA 1
ATOM 967 C C . ASP A 1 124 ? 6.258 -0.052 8.775 1.00 91.25 124 ASP A C 1
ATOM 969 O O . ASP A 1 124 ? 5.402 0.429 9.525 1.00 91.25 124 ASP A O 1
ATOM 973 N N . GLU A 1 125 ? 7.228 0.714 8.263 1.00 91.44 125 GLU A N 1
ATOM 974 C CA . GLU A 1 125 ? 7.364 2.162 8.495 1.00 91.44 125 GLU A CA 1
ATOM 975 C C . GLU A 1 125 ? 6.188 2.967 7.919 1.00 91.44 125 GLU A C 1
ATOM 977 O O . GLU A 1 125 ? 5.644 3.849 8.594 1.00 91.44 125 GLU A O 1
ATOM 982 N N . ILE A 1 126 ? 5.747 2.651 6.694 1.00 94.06 126 ILE A N 1
ATOM 983 C CA . ILE A 1 126 ? 4.562 3.277 6.084 1.00 94.06 126 ILE A CA 1
ATOM 984 C C . ILE A 1 126 ? 3.322 3.014 6.944 1.00 94.06 126 ILE A C 1
ATOM 986 O O . ILE A 1 126 ? 2.553 3.940 7.220 1.00 94.06 126 ILE A O 1
ATOM 990 N N . VAL A 1 127 ? 3.123 1.767 7.385 1.00 95.19 127 VAL A N 1
ATOM 991 C CA . VAL A 1 127 ? 2.008 1.395 8.268 1.00 95.19 127 VAL A CA 1
ATOM 992 C C . VAL A 1 127 ? 2.049 2.230 9.540 1.00 95.19 127 VAL A C 1
ATOM 994 O O . VAL A 1 127 ? 1.054 2.869 9.873 1.00 95.19 127 VAL A O 1
ATOM 997 N N . GLN A 1 128 ? 3.189 2.278 10.227 1.00 92.50 128 GLN A N 1
ATOM 998 C CA . GLN A 1 128 ? 3.297 2.972 11.508 1.00 92.50 128 GLN A CA 1
ATOM 999 C C . GLN A 1 128 ? 3.050 4.481 11.383 1.00 92.50 128 GLN A C 1
ATOM 1001 O O . GLN A 1 128 ? 2.338 5.064 12.211 1.00 92.50 128 GLN A O 1
ATOM 1006 N N . ARG A 1 129 ? 3.574 5.116 10.327 1.00 93.94 129 ARG A N 1
ATOM 1007 C CA . ARG A 1 129 ? 3.274 6.521 10.027 1.00 93.94 129 ARG A CA 1
ATOM 1008 C C . ARG A 1 129 ? 1.775 6.728 9.817 1.00 93.94 129 ARG A C 1
ATOM 1010 O O . ARG A 1 129 ? 1.176 7.550 10.500 1.00 93.94 129 ARG A O 1
ATOM 1017 N N . ARG A 1 130 ? 1.124 5.909 8.987 1.00 94.44 130 ARG A N 1
ATOM 1018 C CA . ARG A 1 130 ? -0.325 6.016 8.729 1.00 94.44 130 ARG A CA 1
ATOM 1019 C C . ARG A 1 130 ? -1.192 5.732 9.948 1.00 94.44 130 ARG A C 1
ATOM 1021 O O . ARG A 1 130 ? -2.238 6.358 10.131 1.00 94.44 130 ARG A O 1
ATOM 1028 N N . VAL A 1 131 ? -0.789 4.795 10.800 1.00 94.06 131 VAL A N 1
ATOM 1029 C CA . VAL A 1 131 ? -1.443 4.560 12.091 1.00 94.06 131 VAL A CA 1
ATOM 1030 C C . VAL A 1 131 ? -1.360 5.830 12.936 1.00 94.06 131 VAL A C 1
ATOM 1032 O O . VAL A 1 131 ? -2.367 6.242 13.505 1.00 94.06 131 VAL A O 1
ATOM 1035 N N . THR A 1 132 ? -0.210 6.494 12.979 1.00 91.94 132 THR A N 1
ATOM 1036 C CA . THR A 1 132 ? -0.035 7.740 13.739 1.00 91.94 132 THR A CA 1
ATOM 1037 C C . THR A 1 132 ? -0.885 8.876 13.163 1.00 91.94 132 THR A C 1
ATOM 1039 O O . THR A 1 132 ? -1.666 9.474 13.902 1.00 91.94 132 THR A O 1
ATOM 1042 N N . ASP A 1 133 ? -0.836 9.081 11.846 1.00 90.12 133 ASP A N 1
ATOM 1043 C CA . ASP A 1 133 ? -1.552 10.152 11.135 1.00 90.12 133 ASP A CA 1
ATOM 1044 C C . ASP A 1 133 ? -3.079 9.997 11.188 1.00 90.12 133 ASP A C 1
ATOM 1046 O O . ASP A 1 133 ? -3.825 10.969 11.122 1.00 90.12 133 ASP A O 1
ATOM 1050 N N . SER A 1 134 ? -3.567 8.763 11.326 1.00 89.88 134 SER A N 1
ATOM 1051 C CA . SER A 1 134 ? -5.001 8.463 11.421 1.00 89.88 134 SER A CA 1
ATOM 1052 C C . SER A 1 134 ? -5.566 8.569 12.840 1.00 89.88 134 SER A C 1
ATOM 1054 O O . SER A 1 134 ? -6.733 8.228 13.058 1.00 89.88 134 SER A O 1
ATOM 1056 N N . ARG A 1 135 ? -4.769 8.981 13.838 1.00 85.69 135 ARG A N 1
ATOM 1057 C CA . ARG A 1 135 ? -5.283 9.183 15.200 1.00 85.69 135 ARG A CA 1
ATOM 1058 C C . ARG A 1 135 ? -6.248 10.376 15.214 1.00 85.69 135 ARG A C 1
ATOM 1060 O O . ARG A 1 135 ? -5.929 11.425 14.661 1.00 85.69 135 ARG A O 1
ATOM 1067 N N . PRO A 1 136 ? -7.411 10.258 15.877 1.00 75.44 136 PRO A N 1
ATOM 1068 C CA . PRO A 1 136 ? -8.339 11.375 16.005 1.00 75.44 136 PRO A CA 1
ATOM 1069 C C . PRO A 1 136 ? -7.663 12.599 16.634 1.00 75.44 136 PRO A C 1
ATOM 1071 O O . PRO A 1 136 ? -6.938 12.466 17.623 1.00 75.44 136 PRO A O 1
ATOM 1074 N N . ALA A 1 137 ? -7.962 13.795 16.121 1.00 66.44 137 ALA A N 1
ATOM 1075 C CA . ALA A 1 137 ? -7.396 15.053 16.616 1.00 66.44 137 ALA A CA 1
ATOM 1076 C C . ALA A 1 137 ? -7.617 15.260 18.128 1.00 66.44 137 ALA A C 1
ATOM 1078 O O . ALA A 1 137 ? -6.739 15.783 18.802 1.00 66.44 137 ALA A O 1
ATOM 1079 N N . ALA A 1 138 ? -8.733 14.774 18.686 1.00 60.31 138 ALA A N 1
ATOM 1080 C CA . ALA A 1 138 ? -9.002 14.818 20.127 1.00 60.31 138 ALA A CA 1
ATOM 1081 C C . ALA A 1 138 ? -8.004 13.985 20.957 1.00 60.31 138 ALA A C 1
ATOM 1083 O O . ALA A 1 138 ? -7.601 14.398 22.041 1.00 60.31 138 ALA A O 1
ATOM 1084 N N . LEU A 1 139 ? -7.560 12.835 20.436 1.00 59.31 139 LEU A N 1
ATOM 1085 C CA . LEU A 1 139 ? -6.556 11.988 21.085 1.00 59.31 139 LEU A CA 1
ATOM 1086 C C . LEU A 1 139 ? -5.154 12.598 20.961 1.00 59.31 139 LEU A C 1
ATOM 1088 O O . LEU A 1 139 ? -4.362 12.510 21.894 1.00 59.31 139 LEU A O 1
ATOM 1092 N N . SER A 1 140 ? -4.859 13.237 19.827 1.00 57.00 140 SER A N 1
ATOM 1093 C CA . SER A 1 140 ? -3.595 13.950 19.622 1.00 57.00 140 SER A CA 1
ATOM 1094 C C . SER A 1 140 ? -3.506 15.200 20.506 1.00 57.00 140 SER A C 1
ATOM 1096 O O . SER A 1 140 ? -2.479 15.437 21.133 1.00 57.00 140 SER A O 1
ATOM 1098 N N . ALA A 1 141 ? -4.608 15.945 20.640 1.00 57.53 141 ALA A N 1
ATOM 1099 C CA . ALA A 1 141 ? -4.711 17.098 21.526 1.00 57.53 141 ALA A CA 1
ATOM 1100 C C . ALA A 1 141 ? -4.578 16.708 23.004 1.00 57.53 141 ALA A C 1
ATOM 1102 O O . ALA A 1 141 ? -3.916 17.422 23.739 1.00 57.53 141 ALA A O 1
ATOM 1103 N N . ALA A 1 142 ? -5.130 15.570 23.440 1.00 52.47 142 ALA A N 1
ATOM 1104 C CA . ALA A 1 142 ? -5.010 15.098 24.824 1.00 52.47 142 ALA A CA 1
ATOM 1105 C C . ALA A 1 142 ? -3.586 14.644 25.209 1.00 52.47 142 ALA A C 1
ATOM 1107 O O . ALA A 1 142 ? -3.221 14.721 26.376 1.00 52.47 142 ALA A O 1
ATOM 1108 N N . ILE A 1 143 ? -2.779 14.179 24.247 1.00 60.25 143 ILE A N 1
ATOM 1109 C CA . ILE A 1 143 ? -1.370 13.801 24.473 1.00 60.25 143 ILE A CA 1
ATOM 1110 C C . ILE A 1 143 ? -0.463 15.038 24.451 1.00 60.25 143 ILE A C 1
ATOM 1112 O O . ILE A 1 143 ? 0.503 15.109 25.205 1.00 60.25 143 ILE A O 1
ATOM 1116 N N . SER A 1 144 ? -0.779 16.029 23.610 1.00 55.38 144 SER A N 1
ATOM 1117 C CA . SER A 1 144 ? -0.072 17.315 23.575 1.00 55.38 144 SER A CA 1
ATOM 1118 C C . SER A 1 144 ? -0.495 18.269 24.700 1.00 55.38 144 SER A C 1
ATOM 1120 O O . SER A 1 144 ? 0.289 19.124 25.102 1.00 55.38 144 SER A O 1
ATOM 1122 N N . ALA A 1 145 ? -1.705 18.116 25.238 1.00 44.53 145 ALA A N 1
ATOM 1123 C CA . ALA A 1 145 ? -2.191 18.841 26.403 1.00 44.53 145 ALA A CA 1
ATOM 1124 C C . ALA A 1 145 ? -1.736 18.137 27.686 1.00 44.53 145 ALA A C 1
ATOM 1126 O O . ALA A 1 145 ? -2.519 17.497 28.387 1.00 44.53 145 ALA A O 1
ATOM 1127 N N . SER A 1 146 ? -0.455 18.293 28.021 1.00 43.84 146 SER A N 1
ATOM 1128 C CA . SER A 1 146 ? -0.070 18.250 29.432 1.00 43.84 146 SER A CA 1
ATOM 1129 C C . SER A 1 146 ? -0.888 19.322 30.177 1.00 43.84 146 SER A C 1
ATOM 1131 O O . SER A 1 146 ? -0.960 20.455 29.686 1.00 43.84 146 SER A O 1
ATOM 1133 N N . PRO A 1 147 ? -1.534 19.020 31.319 1.00 51.00 147 PRO A N 1
ATOM 1134 C CA . PRO A 1 147 ? -2.351 19.974 32.061 1.00 51.00 147 PRO A CA 1
ATOM 1135 C C . PRO A 1 147 ? -1.465 20.919 32.888 1.00 51.00 147 PRO A C 1
ATOM 1137 O O . PRO A 1 147 ? -1.520 20.929 34.110 1.00 51.00 147 PRO A O 1
ATOM 1140 N N . ASP A 1 148 ? -0.641 21.710 32.204 1.00 50.41 148 ASP A N 1
ATOM 1141 C CA . ASP A 1 148 ? -0.097 22.974 32.706 1.00 50.41 148 ASP A CA 1
ATOM 1142 C C . ASP A 1 148 ? 0.144 23.927 31.529 1.00 50.41 148 ASP A C 1
ATOM 1144 O O . ASP A 1 148 ? 1.257 24.294 31.171 1.00 50.41 148 ASP A O 1
ATOM 1148 N N . ALA A 1 149 ? -0.933 24.251 30.826 1.00 47.88 149 ALA A N 1
ATOM 1149 C CA . ALA A 1 149 ? -0.967 25.380 29.909 1.00 47.88 149 ALA A CA 1
ATOM 1150 C C . ALA A 1 149 ? -2.413 25.851 29.854 1.00 47.88 149 ALA A C 1
ATOM 1152 O O . A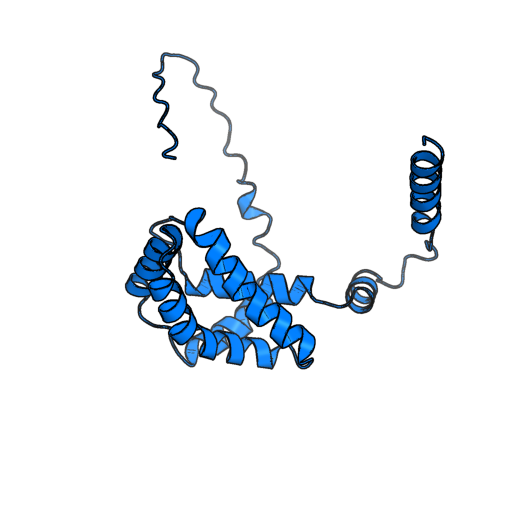LA A 1 149 ? -3.199 25.480 28.981 1.00 47.88 149 ALA A O 1
ATOM 1153 N N . GLY A 1 150 ? -2.791 26.613 30.877 1.00 52.66 150 GLY A N 1
ATOM 1154 C CA . GLY A 1 150 ? -4.067 27.296 30.897 1.00 52.66 150 GLY A CA 1
ATOM 1155 C C . GLY A 1 150 ? -4.272 28.106 29.615 1.00 52.66 150 GLY A C 1
ATOM 1156 O O . GLY A 1 150 ? -3.423 28.892 29.211 1.00 52.66 150 GLY A O 1
ATOM 1157 N N . SER A 1 151 ? -5.463 27.948 29.040 1.00 52.97 151 SER A N 1
ATOM 1158 C CA . SER A 1 151 ? -6.166 29.007 28.318 1.00 52.97 151 SER A CA 1
ATOM 1159 C C . SER A 1 151 ? -5.531 29.531 27.019 1.00 52.97 151 SER A C 1
ATOM 1161 O O . SER A 1 151 ? -5.189 30.705 26.929 1.00 52.97 151 SER A O 1
ATOM 1163 N N . LEU A 1 152 ? -5.531 28.718 25.955 1.00 48.09 152 LEU A N 1
ATOM 1164 C CA . LEU A 1 152 ? -5.552 29.220 24.570 1.00 48.09 152 LEU A CA 1
ATOM 1165 C C . LEU A 1 152 ? -6.460 28.364 23.669 1.00 48.09 152 LEU A C 1
ATOM 1167 O O . LEU A 1 152 ? -6.011 27.531 22.887 1.00 48.09 152 LEU A O 1
ATOM 1171 N N . GLY A 1 153 ? -7.763 28.619 23.730 1.00 51.88 153 GLY A N 1
ATOM 1172 C CA . GLY A 1 153 ? -8.675 28.386 22.605 1.00 51.88 153 GLY A CA 1
ATOM 1173 C C . GLY A 1 153 ? -9.536 29.636 22.379 1.00 51.88 153 GLY A C 1
ATOM 1174 O O . GLY A 1 153 ? -9.667 30.422 23.316 1.00 51.88 153 GLY A O 1
ATOM 1175 N N . PRO A 1 154 ? -10.160 29.860 21.203 1.00 52.88 154 PRO A N 1
ATOM 1176 C CA . PRO A 1 154 ? -9.858 29.427 19.841 1.00 52.88 154 PRO A CA 1
ATOM 1177 C C . PRO A 1 154 ? -9.461 30.656 18.983 1.00 52.88 154 PRO A C 1
ATOM 1179 O O . PRO A 1 154 ? -10.281 31.228 18.270 1.00 52.88 154 PRO A O 1
ATOM 1182 N N . MET A 1 155 ? -8.197 31.089 19.034 1.00 52.50 155 MET A N 1
ATOM 1183 C CA . MET A 1 155 ? -7.730 32.257 18.256 1.00 52.50 155 MET A CA 1
ATOM 1184 C C . MET A 1 155 ? -7.555 31.950 16.753 1.00 52.50 155 MET A C 1
ATOM 1186 O O . MET A 1 155 ? -7.566 32.845 15.915 1.00 52.50 155 MET A O 1
ATOM 1190 N N . TRP A 1 156 ? -7.442 30.670 16.391 1.00 55.81 156 TRP A N 1
ATOM 1191 C CA . TRP A 1 156 ? -7.210 30.218 15.015 1.00 55.81 156 TRP A CA 1
ATOM 1192 C C . TRP A 1 156 ? -8.489 30.104 14.167 1.00 55.81 156 TRP A C 1
ATOM 1194 O O . TRP A 1 156 ? -8.394 29.993 12.949 1.00 55.81 156 TRP A O 1
ATOM 1204 N N . ALA A 1 157 ? -9.678 30.198 14.773 1.00 50.06 157 ALA A N 1
ATOM 1205 C CA . ALA A 1 157 ? -10.943 30.225 14.034 1.00 50.06 157 ALA A CA 1
ATOM 1206 C C . ALA A 1 157 ? -11.250 31.610 13.422 1.00 50.06 157 ALA A C 1
ATOM 1208 O O . ALA A 1 157 ? -11.896 31.688 12.384 1.00 50.06 157 ALA A O 1
ATOM 1209 N N . GLN A 1 158 ? -10.747 32.705 14.011 1.00 56.72 158 GLN A N 1
ATOM 1210 C CA . GLN A 1 158 ? -11.052 34.069 13.546 1.00 56.72 158 GLN A CA 1
ATOM 1211 C C . GLN A 1 158 ? -10.195 34.529 12.355 1.00 56.72 158 GLN A C 1
ATOM 1213 O O . GLN A 1 158 ? -10.656 35.325 11.540 1.00 56.72 158 GLN A O 1
ATOM 1218 N N . GLY A 1 159 ? -8.962 34.028 12.219 1.00 56.50 159 GLY A N 1
ATOM 1219 C CA . GLY A 1 159 ? -8.064 34.446 11.133 1.00 56.50 159 GLY A CA 1
ATOM 1220 C C . GLY A 1 159 ? -8.469 33.916 9.753 1.00 56.50 159 GLY A C 1
ATOM 1221 O O . GLY A 1 159 ? -8.288 34.598 8.749 1.00 56.50 159 GLY A O 1
ATOM 1222 N N . VAL A 1 160 ? -9.057 32.718 9.701 1.00 57.78 160 VAL A N 1
ATOM 1223 C CA . VAL A 1 160 ? -9.363 32.025 8.438 1.00 57.78 160 VAL A CA 1
ATOM 1224 C C . VAL A 1 160 ? -10.647 32.557 7.787 1.00 57.78 160 VAL A C 1
ATOM 1226 O O . VAL A 1 160 ? -10.707 32.674 6.563 1.00 57.78 160 VAL A O 1
ATOM 1229 N N . GLU A 1 161 ? -11.655 32.953 8.574 1.00 52.00 161 GLU A N 1
ATOM 1230 C CA . GLU A 1 161 ? -12.884 33.560 8.033 1.00 52.00 161 GLU A CA 1
ATOM 1231 C C . GLU A 1 161 ? -12.637 34.929 7.379 1.00 52.00 161 GLU A C 1
ATOM 1233 O O . GLU A 1 161 ? -13.245 35.234 6.350 1.00 52.00 161 GLU A O 1
ATOM 1238 N N . ALA A 1 162 ? -11.725 35.742 7.925 1.00 58.41 162 ALA A N 1
ATOM 1239 C CA . ALA A 1 162 ? -11.415 37.065 7.378 1.00 58.41 162 ALA A CA 1
ATOM 1240 C C . ALA A 1 162 ? -10.746 36.984 5.991 1.00 58.41 162 ALA A C 1
ATOM 1242 O O . ALA A 1 162 ? -11.080 37.758 5.090 1.00 58.41 162 ALA A O 1
ATOM 1243 N N . GLU A 1 163 ? -9.855 36.008 5.798 1.00 53.28 163 GLU A N 1
ATOM 1244 C CA . GLU A 1 163 ? -9.197 35.726 4.515 1.00 53.28 163 GLU A CA 1
ATOM 1245 C C . GLU A 1 163 ? -10.197 35.218 3.458 1.00 53.28 163 GLU A C 1
ATOM 1247 O O . GLU A 1 163 ? -10.236 35.725 2.333 1.00 53.28 163 GLU A O 1
ATOM 1252 N N . LEU A 1 164 ? -11.083 34.285 3.827 1.00 59.38 164 LEU A N 1
ATOM 1253 C CA . LEU A 1 164 ? -12.111 33.737 2.929 1.00 59.38 164 LEU A CA 1
ATOM 1254 C C . LEU A 1 164 ? -13.148 34.789 2.506 1.00 59.38 164 LEU A C 1
ATOM 1256 O O . LEU A 1 164 ? -13.520 34.863 1.330 1.00 59.38 164 LEU A O 1
ATOM 1260 N N . ALA A 1 165 ? -13.572 35.655 3.429 1.00 67.62 165 ALA A N 1
ATOM 1261 C CA . ALA A 1 165 ? -14.485 36.756 3.129 1.00 67.62 165 ALA A CA 1
ATOM 1262 C C . ALA A 1 165 ? -13.855 37.802 2.188 1.00 67.62 165 ALA A C 1
ATOM 1264 O O . ALA A 1 165 ? -14.551 38.380 1.347 1.00 67.62 165 AL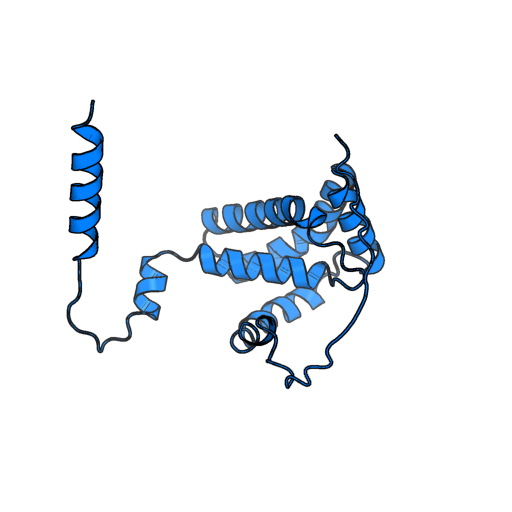A A O 1
ATOM 1265 N N . GLY A 1 166 ? -12.540 38.026 2.288 1.00 67.81 166 GLY A N 1
ATOM 1266 C CA . GLY A 1 166 ? -11.796 38.916 1.394 1.00 67.81 166 GLY A CA 1
ATOM 1267 C C . GLY A 1 166 ? -11.656 38.374 -0.032 1.00 67.81 166 GLY A C 1
ATOM 1268 O O . GLY A 1 166 ? -11.663 39.149 -0.993 1.00 67.81 166 GLY A O 1
ATOM 1269 N N . LEU A 1 167 ? -11.569 37.051 -0.186 1.00 58.75 167 LEU A N 1
ATOM 1270 C CA . LEU A 1 167 ? -11.470 36.389 -1.489 1.00 58.75 167 LEU A CA 1
ATOM 1271 C C . LEU A 1 167 ? -12.819 36.314 -2.217 1.00 58.75 167 LEU A C 1
ATOM 1273 O O . LEU A 1 167 ? -12.861 36.447 -3.438 1.00 58.75 167 LEU A O 1
ATOM 1277 N N . LEU A 1 168 ? -13.929 36.182 -1.486 1.00 66.50 168 LEU A N 1
ATOM 1278 C CA . LEU A 1 168 ? -15.271 36.085 -2.074 1.00 66.50 168 LEU A CA 1
ATOM 1279 C C . LEU A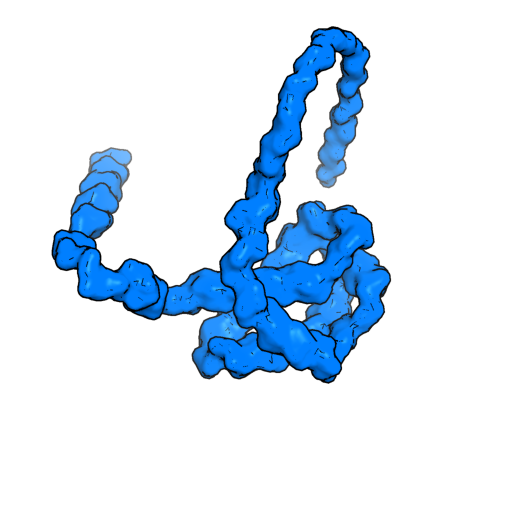 1 168 ? -15.899 37.439 -2.450 1.00 66.50 168 LEU A C 1
ATOM 1281 O O . LEU A 1 168 ? -16.817 37.467 -3.263 1.00 66.50 168 LEU A O 1
ATOM 1285 N N . ARG A 1 169 ? -15.402 38.566 -1.917 1.00 66.12 169 ARG A N 1
ATOM 1286 C CA . ARG A 1 169 ? -15.848 39.924 -2.305 1.00 66.12 169 ARG A CA 1
ATOM 1287 C C . ARG A 1 169 ? -15.146 40.493 -3.545 1.00 66.12 169 ARG A C 1
ATOM 1289 O O . ARG A 1 169 ? -15.492 41.586 -3.979 1.00 66.12 169 ARG A O 1
ATOM 1296 N N . ARG A 1 170 ? -14.153 39.789 -4.102 1.00 55.38 170 ARG A N 1
ATOM 1297 C CA . ARG A 1 170 ? -13.445 40.160 -5.343 1.00 55.38 170 ARG A CA 1
ATOM 1298 C C . ARG A 1 170 ? -13.952 39.364 -6.555 1.00 55.38 170 ARG A C 1
ATOM 1300 O O . ARG A 1 170 ? -13.167 38.821 -7.330 1.00 55.38 170 ARG A O 1
ATOM 1307 N N . ARG A 1 171 ? -15.270 39.299 -6.709 1.00 52.00 171 ARG A N 1
ATOM 1308 C CA . ARG A 1 171 ? -15.969 38.925 -7.945 1.00 52.00 171 ARG A CA 1
ATOM 1309 C C . ARG A 1 171 ? -17.082 39.926 -8.193 1.00 52.00 171 ARG A C 1
ATOM 1311 O O . ARG A 1 171 ? -17.390 40.120 -9.385 1.00 52.00 171 ARG A O 1
#

pLDDT: mean 70.78, std 23.2, range [32.16, 98.38]

InterPro domains:
  IPR013325 RNA polymerase sigma factor, region 2 [SSF88946] (50-133)